Protein AF-A0A7J3CJP8-F1 (afdb_monomer)

Nearest PDB structures (foldseek):
  2nmm-assembly4_A  TM=7.645E-01  e=5.600E-07  Homo sapiens
  2hw4-assembly1_A  TM=7.501E-01  e=1.211E-06  Homo sapiens
  2nmm-assembly4_C  TM=7.008E-01  e=1.669E-06  Homo sapiens
  2nmm-assembly4_B  TM=6.894E-01  e=1.898E-06  Homo sapiens

Mean predicted aligned error: 13.45 Å

pLDDT: mean 70.59, std 19.42, range [27.41, 96.0]

Radius of gyration: 18.75 Å; Cα contacts (8 Å, |Δi|>4): 310; chains: 1; bounding box: 49×42×51 Å

Secondary structure (DSSP, 8-state):
-PPPPPHHHHHHHTT-S----SS--PPPHHHHHHHHHHTT---TT--HHHHHHHHHHHHHHHH--EEEEEEE----SEEEEEEEEEEETTEEEEEEEEES-SSHHHHHGGGGGSSSEEEEEEEEEEEEETTTTEEEEE--BTTTBPPPHHHHGGGHHHHHHHHT-SEEEEPPTT--

Solvent-accessible surface area (backbone atoms only — not comparable to full-atom values): 10193 Å² total; per-residue (Å²): 129,87,77,77,80,57,69,67,58,52,57,59,61,71,67,50,66,73,76,87,53,99,66,80,85,75,71,58,71,69,59,47,54,53,51,26,56,74,73,69,54,85,63,82,95,56,53,74,69,58,47,49,50,53,44,53,51,49,49,32,70,76,66,37,45,75,45,68,44,79,47,74,72,59,87,61,52,57,23,36,30,39,34,33,43,30,38,44,90,73,31,38,40,35,36,42,34,32,25,73,57,96,50,71,67,67,68,48,58,78,58,72,76,54,86,55,57,70,44,74,56,9,16,26,35,40,40,50,40,77,91,74,32,28,34,40,34,32,27,50,24,94,90,52,38,53,43,54,65,82,75,47,57,67,45,44,67,58,46,22,65,76,69,74,24,85,38,70,48,78,52,63,51,72,50,127

Sequence (176 aa):
MPKKEPKIYQETMEKGPIKVTEEKVILPQEQQKELARYFGLKIEGLSQEKIQEKIDEEIAKEFGLRTFAVVNLGKENKQKFILVKNQIEKNEVWYLLTGPVEYHKELAEPFQKLEGKKEIRGGGIIKIDKEKNEATIYGTSYAFGDYSKEEIEPFKEALKANLEVEKVKIEPPGSY

Foldseek 3Di:
DPDPDDVVVVVVVVVAAPDPDVDDDQDDPVVLVVLCVVLVHDCPPHDSVVSSVVSVVSCCVVPADEHEEEAEPDQDQKKKWWWKWFDDPSHIYIYIYIYDDPAHVVSCVVVVPDDGDMDTQWIFMWGHDVVQLEIETEETHPVRGFHDPVRCVSCFVVCCVVNVGPYYHYDGYPDD

Structure (mmCIF, N/CA/C/O backbone):
data_AF-A0A7J3CJP8-F1
#
_entry.id   AF-A0A7J3CJP8-F1
#
loop_
_atom_site.group_PDB
_atom_site.id
_atom_site.type_symbol
_atom_site.label_atom_id
_atom_site.label_alt_id
_atom_site.label_comp_id
_atom_site.label_asym_id
_atom_site.label_entity_id
_atom_site.label_seq_id
_atom_site.pdbx_PDB_ins_code
_atom_site.Cartn_x
_atom_site.Cartn_y
_atom_site.Cartn_z
_atom_site.occupancy
_atom_site.B_iso_or_equiv
_atom_site.auth_seq_id
_atom_site.auth_comp_id
_atom_site.auth_asym_id
_atom_site.auth_atom_id
_atom_site.pdbx_PDB_model_num
ATOM 1 N N . MET A 1 1 ? -31.745 12.018 8.306 1.00 32.16 1 MET A N 1
ATOM 2 C CA . MET A 1 1 ? -31.112 13.004 7.401 1.00 32.16 1 MET A CA 1
ATOM 3 C C . MET A 1 1 ? -29.630 12.677 7.351 1.00 32.16 1 MET A C 1
ATOM 5 O O . MET A 1 1 ? -29.066 12.555 8.433 1.00 32.16 1 MET A O 1
ATOM 9 N N . PRO A 1 2 ? -29.007 12.475 6.178 1.00 36.66 2 PRO A N 1
ATOM 10 C CA . PRO A 1 2 ? -27.560 12.299 6.124 1.00 36.66 2 PRO A CA 1
ATOM 11 C C . PRO A 1 2 ? -26.912 13.599 6.617 1.00 36.66 2 PRO A C 1
ATOM 13 O O . PRO A 1 2 ? -27.176 14.673 6.072 1.00 36.66 2 PRO A O 1
ATOM 16 N N . LYS A 1 3 ? -26.144 13.523 7.710 1.00 39.97 3 LYS A N 1
ATOM 17 C CA . LYS A 1 3 ? -25.341 14.654 8.183 1.00 39.97 3 LYS A CA 1
ATOM 18 C C . LYS A 1 3 ? -24.330 14.960 7.077 1.00 39.97 3 LYS A C 1
ATOM 20 O O . LYS A 1 3 ? -23.564 14.078 6.709 1.00 39.97 3 LYS A O 1
ATOM 25 N N . LYS A 1 4 ? -24.351 16.177 6.523 1.00 42.56 4 LYS A N 1
ATOM 26 C CA . LYS A 1 4 ? -23.321 16.612 5.569 1.00 42.56 4 LYS A CA 1
ATOM 27 C C . LYS A 1 4 ? -21.948 16.483 6.233 1.00 42.56 4 LYS A C 1
ATOM 29 O O . LYS A 1 4 ? -21.794 16.888 7.385 1.00 42.56 4 LYS A O 1
ATOM 34 N N . GLU A 1 5 ? -20.994 15.908 5.512 1.00 45.47 5 GLU A N 1
ATOM 35 C CA . GLU A 1 5 ? -19.602 15.797 5.946 1.00 45.47 5 GLU A CA 1
ATOM 36 C C . GLU A 1 5 ? -19.022 17.203 6.197 1.00 45.47 5 GLU A C 1
ATOM 38 O O . GLU A 1 5 ? -19.263 18.115 5.395 1.00 45.47 5 GLU A O 1
ATOM 43 N N . PRO A 1 6 ? -18.291 17.425 7.303 1.00 41.22 6 PRO A N 1
ATOM 44 C CA . PRO A 1 6 ? -17.639 18.704 7.548 1.00 41.22 6 PRO A CA 1
ATOM 45 C C . PRO A 1 6 ? -16.535 18.948 6.509 1.00 41.22 6 PRO A C 1
ATOM 47 O O . PRO A 1 6 ? -15.774 18.043 6.185 1.00 41.22 6 PRO A O 1
ATOM 50 N N . LYS A 1 7 ? -16.390 20.184 6.014 1.00 40.97 7 LYS A N 1
ATOM 51 C CA . LYS A 1 7 ? -15.362 20.552 5.013 1.00 40.97 7 LYS A CA 1
ATOM 52 C C . LYS A 1 7 ? -13.936 20.156 5.420 1.00 40.97 7 LYS A C 1
ATOM 54 O O . LYS A 1 7 ? -13.154 19.747 4.575 1.00 40.97 7 LYS A O 1
ATOM 59 N N . ILE A 1 8 ? -13.628 20.212 6.716 1.00 41.59 8 ILE A N 1
ATOM 60 C CA . ILE A 1 8 ? -12.330 19.805 7.276 1.00 41.59 8 ILE A CA 1
ATOM 61 C C . ILE A 1 8 ? -12.056 18.313 7.019 1.00 41.59 8 ILE A C 1
ATOM 63 O O . ILE A 1 8 ? -10.921 17.935 6.749 1.00 41.59 8 ILE A O 1
ATOM 67 N N . TYR A 1 9 ? -13.088 17.462 7.032 1.00 46.88 9 TYR A N 1
ATOM 68 C CA . TYR A 1 9 ? -12.967 16.038 6.702 1.00 46.88 9 TYR A CA 1
ATOM 69 C C . TYR A 1 9 ? -12.599 15.833 5.227 1.00 46.88 9 TYR A C 1
ATOM 71 O O . TYR A 1 9 ? -11.681 15.071 4.926 1.00 46.88 9 TYR A O 1
ATOM 79 N N . GLN A 1 10 ? -13.237 16.582 4.321 1.00 42.38 10 GLN A N 1
ATOM 80 C CA . GLN A 1 10 ? -12.903 16.561 2.893 1.00 42.38 10 GLN A CA 1
ATOM 81 C C . GLN A 1 10 ? -11.462 17.025 2.658 1.00 42.38 10 GLN A C 1
ATOM 83 O O . GLN A 1 10 ? -10.710 16.327 1.993 1.00 42.38 10 GLN A O 1
ATOM 88 N N . GLU A 1 11 ? -11.020 18.105 3.309 1.00 39.94 11 GLU A N 1
ATOM 89 C CA . GLU A 1 11 ? -9.640 18.602 3.198 1.00 39.94 11 GLU A CA 1
ATOM 90 C C . GLU A 1 11 ? -8.583 17.650 3.790 1.00 39.94 11 GLU A C 1
ATOM 92 O O . GLU A 1 11 ? -7.428 17.669 3.360 1.00 39.94 11 GLU A O 1
ATOM 97 N N . THR A 1 12 ? -8.944 16.820 4.775 1.00 42.25 12 THR A N 1
ATOM 98 C CA . THR A 1 12 ? -8.025 15.846 5.397 1.00 42.25 12 THR A CA 1
ATOM 99 C C . THR A 1 12 ? -7.902 14.576 4.547 1.00 42.25 12 THR A C 1
ATOM 101 O O . THR A 1 12 ? -6.818 14.008 4.450 1.00 42.25 12 THR A O 1
ATOM 104 N N . MET A 1 13 ? -8.985 14.175 3.874 1.00 40.94 13 MET A N 1
ATOM 105 C CA . MET A 1 13 ? -9.018 13.046 2.936 1.00 40.94 13 MET A CA 1
ATOM 106 C C . MET A 1 13 ? -8.466 13.411 1.542 1.00 40.94 13 MET A C 1
ATOM 108 O O . MET A 1 13 ? -7.829 12.581 0.896 1.00 40.94 13 MET A O 1
ATOM 112 N N . GLU A 1 14 ? -8.658 14.653 1.077 1.00 36.84 14 GLU A N 1
ATOM 113 C CA . GLU A 1 14 ? -8.136 15.164 -0.206 1.00 36.84 14 GLU A CA 1
ATOM 114 C C . GLU A 1 14 ? -6.614 15.383 -0.199 1.00 36.84 14 GLU A C 1
ATOM 116 O O . GLU A 1 14 ? -5.996 15.442 -1.261 1.00 36.84 14 GLU A O 1
ATOM 121 N N . LYS A 1 15 ? -5.976 15.451 0.977 1.00 37.62 15 LYS A N 1
ATOM 122 C CA . LYS A 1 15 ? -4.516 15.614 1.112 1.00 37.62 15 LYS A CA 1
ATOM 123 C C . LYS A 1 15 ? -3.697 14.335 0.874 1.00 37.62 15 LYS A C 1
ATOM 125 O O . LYS A 1 15 ? -2.484 14.348 1.080 1.00 37.62 15 LYS A O 1
ATOM 130 N N . GLY A 1 16 ? -4.312 13.274 0.349 1.00 32.38 16 GLY A N 1
ATOM 131 C CA . GLY A 1 16 ? -3.612 12.048 -0.043 1.00 32.38 16 GLY A CA 1
ATOM 132 C C . GLY A 1 16 ? -3.214 11.169 1.151 1.00 32.38 16 GLY A C 1
ATOM 133 O O . GLY A 1 16 ? -3.537 11.504 2.291 1.00 32.38 16 GLY A O 1
ATOM 134 N N . PRO A 1 17 ? -2.564 10.009 0.910 1.00 33.56 17 PRO A N 1
ATOM 135 C CA . PRO A 1 17 ? -2.241 9.045 1.958 1.00 33.56 17 PRO A CA 1
ATOM 136 C C . PRO A 1 17 ? -1.498 9.750 3.088 1.00 33.56 17 PRO A C 1
ATOM 138 O O . PRO A 1 17 ? -0.505 10.436 2.841 1.00 33.56 17 PRO A O 1
ATOM 141 N N . ILE A 1 18 ? -1.991 9.576 4.317 1.00 35.31 18 ILE A N 1
ATOM 142 C CA . ILE A 1 18 ? -1.328 10.051 5.529 1.00 35.31 18 ILE A CA 1
ATOM 143 C C . ILE A 1 18 ? 0.125 9.586 5.443 1.00 35.31 18 ILE A C 1
ATOM 145 O O . ILE A 1 18 ? 0.418 8.391 5.523 1.00 35.31 18 ILE A O 1
ATOM 149 N N . LYS A 1 19 ? 1.044 10.534 5.235 1.00 29.50 19 LYS A N 1
ATOM 150 C CA . LYS A 1 19 ? 2.461 10.299 5.482 1.00 29.50 19 LYS A CA 1
ATOM 151 C C . LYS A 1 19 ? 2.533 9.900 6.949 1.00 29.50 19 LYS A C 1
ATOM 153 O O . LYS A 1 19 ? 2.233 10.717 7.815 1.00 29.50 19 LYS A O 1
ATOM 158 N N . VAL A 1 20 ? 2.905 8.654 7.229 1.00 27.41 20 VAL A N 1
ATOM 159 C CA . VAL A 1 20 ? 3.355 8.275 8.568 1.00 27.41 20 VAL A CA 1
ATOM 160 C C . VAL A 1 20 ? 4.703 8.967 8.765 1.00 27.41 20 VAL A C 1
ATOM 162 O O . VAL A 1 20 ? 5.760 8.401 8.510 1.00 27.41 20 VAL A O 1
ATOM 165 N N . THR A 1 21 ? 4.665 10.251 9.103 1.00 28.97 21 THR A N 1
ATOM 166 C CA . THR A 1 21 ? 5.735 10.898 9.851 1.00 28.97 21 THR A CA 1
ATOM 167 C C . THR A 1 21 ? 5.519 10.531 11.312 1.00 28.97 21 THR A C 1
ATOM 169 O O . THR A 1 21 ? 4.378 10.456 11.759 1.00 28.97 21 THR A O 1
ATOM 172 N N . GLU A 1 22 ? 6.590 10.312 12.070 1.00 29.39 22 GLU A N 1
ATOM 173 C CA . GLU A 1 22 ? 6.521 10.057 13.521 1.00 29.39 22 GLU A CA 1
ATOM 174 C C . GLU A 1 22 ? 5.821 11.190 14.311 1.00 29.39 22 GLU A C 1
ATOM 176 O O . GLU A 1 22 ? 5.534 11.041 15.496 1.00 29.39 22 GLU A O 1
ATOM 181 N N . GLU A 1 23 ? 5.487 12.309 13.663 1.00 32.53 23 GLU A N 1
ATOM 182 C CA . GLU A 1 23 ? 4.712 13.404 14.236 1.00 32.53 23 GLU A CA 1
ATOM 183 C C . GLU A 1 23 ? 3.202 13.210 14.029 1.00 32.53 23 GLU A C 1
ATOM 185 O O . GLU A 1 23 ? 2.663 13.357 12.928 1.00 32.53 23 GLU A O 1
ATOM 190 N N . LYS A 1 24 ? 2.501 12.923 15.131 1.00 42.44 24 LYS A N 1
ATOM 191 C CA . LYS A 1 24 ? 1.038 12.999 15.239 1.00 42.44 24 LYS A CA 1
ATOM 192 C C . LYS A 1 24 ? 0.584 14.413 14.851 1.00 42.44 24 LYS A C 1
ATOM 194 O O . LYS A 1 24 ? 0.858 15.368 15.573 1.00 42.44 24 LYS A O 1
ATOM 199 N N . VAL A 1 25 ? -0.128 14.559 13.732 1.00 44.41 25 VAL A N 1
ATOM 200 C CA . VAL A 1 25 ? -0.702 15.851 13.319 1.00 44.41 25 VAL A CA 1
ATOM 201 C C . VAL A 1 25 ? -1.876 16.187 14.242 1.00 44.41 25 VAL A C 1
ATOM 203 O O . VAL A 1 25 ? -2.968 15.642 14.108 1.00 44.41 25 VAL A O 1
ATOM 206 N N . ILE A 1 26 ? -1.646 17.074 15.209 1.00 51.69 26 ILE A N 1
ATOM 207 C CA . ILE A 1 26 ? -2.686 17.575 16.113 1.00 51.69 26 ILE A CA 1
ATOM 208 C C . ILE A 1 26 ? -3.423 18.715 15.405 1.00 51.69 26 ILE A C 1
ATOM 210 O O . ILE A 1 26 ? -2.820 19.741 15.085 1.00 51.69 26 ILE A O 1
ATOM 214 N N . LEU A 1 27 ? -4.729 18.556 15.169 1.00 52.94 27 LEU A N 1
ATOM 215 C CA . LEU A 1 27 ? -5.529 19.614 14.555 1.00 52.94 27 LEU A CA 1
ATOM 216 C C . LEU A 1 27 ? -5.579 20.860 15.464 1.00 52.94 27 LEU A C 1
ATOM 218 O O . LEU A 1 27 ? -5.594 20.744 16.697 1.00 52.94 27 LEU A O 1
ATOM 222 N N . PRO A 1 28 ? -5.658 22.071 14.885 1.00 62.25 28 PRO A N 1
ATOM 223 C CA . PRO A 1 28 ? -5.937 23.285 15.640 1.00 62.25 28 PRO A CA 1
ATOM 224 C C . PRO A 1 28 ? -7.196 23.144 16.506 1.00 62.25 28 PRO A C 1
ATOM 226 O O . PRO A 1 28 ? -8.190 22.539 16.101 1.00 62.25 28 PRO A O 1
ATOM 229 N N . GLN A 1 29 ? -7.180 23.755 17.690 1.00 62.28 29 GLN A N 1
ATOM 230 C CA . GLN A 1 29 ? -8.213 23.580 18.717 1.00 62.28 29 GLN A CA 1
ATOM 231 C C . GLN A 1 29 ? -9.640 23.913 18.233 1.00 62.28 29 GLN A C 1
ATOM 233 O O . GLN A 1 29 ? -10.604 23.281 18.660 1.00 62.28 29 GLN A O 1
ATOM 238 N N . GLU A 1 30 ? -9.791 24.874 17.320 1.00 63.66 30 GLU A N 1
ATOM 239 C CA . GLU A 1 30 ? -11.090 25.232 16.733 1.00 63.66 30 GLU A CA 1
ATOM 240 C C . GLU A 1 30 ? -11.647 24.127 15.818 1.00 63.66 30 GLU A C 1
ATOM 242 O O . GLU A 1 30 ? -12.836 23.817 15.883 1.00 63.66 30 GLU A O 1
ATOM 247 N N . GLN A 1 31 ? -10.783 23.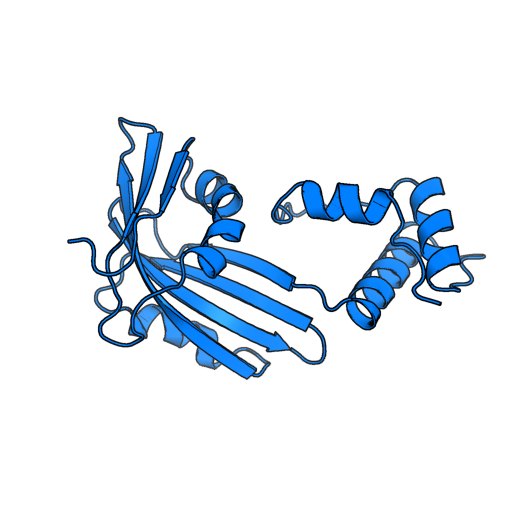447 15.057 1.00 54.62 31 GLN A N 1
ATOM 248 C CA . GLN A 1 31 ? -11.169 22.305 14.219 1.00 54.62 31 GLN A CA 1
ATOM 249 C C . GLN A 1 31 ? -11.525 21.084 15.077 1.00 54.62 31 GLN A C 1
ATOM 251 O O . GLN A 1 31 ? -12.492 20.376 14.799 1.00 54.62 31 GLN A O 1
ATOM 256 N N . GLN A 1 32 ? -10.798 20.880 16.180 1.00 55.50 32 GLN A N 1
ATOM 257 C CA . GLN A 1 32 ? -11.126 19.839 17.152 1.00 55.50 32 GLN A CA 1
ATOM 258 C C . GLN A 1 32 ? -12.490 20.070 17.812 1.00 55.50 32 GLN A C 1
ATOM 260 O O . GLN A 1 32 ? -13.270 19.134 17.961 1.00 55.50 32 GLN A O 1
ATOM 265 N N . LYS A 1 33 ? -12.822 21.315 18.179 1.00 63.41 33 LYS A N 1
ATOM 266 C CA . LYS A 1 33 ? -14.140 21.659 18.742 1.00 63.41 33 LYS A CA 1
ATOM 267 C C . 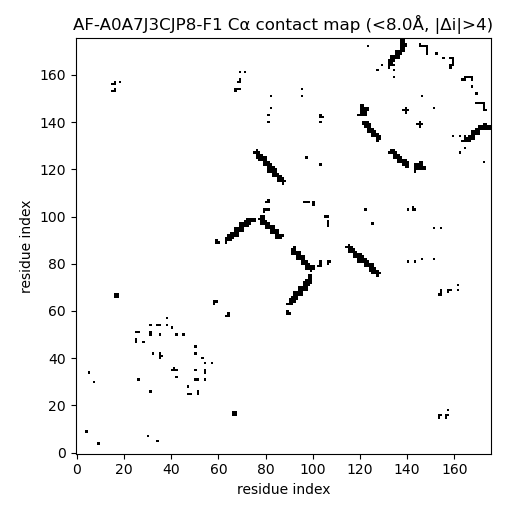LYS A 1 33 ? -15.275 21.407 17.750 1.00 63.41 33 LYS A C 1
ATOM 269 O O . LYS A 1 33 ? -16.347 20.959 18.157 1.00 63.41 33 LYS A O 1
ATOM 274 N N . GLU A 1 34 ? -15.059 21.696 16.471 1.00 59.03 34 GLU A N 1
ATOM 275 C CA . GLU A 1 34 ? -16.047 21.460 15.416 1.00 59.03 34 GLU A CA 1
ATOM 276 C C . GLU A 1 34 ? -16.313 19.960 15.216 1.00 59.03 34 GLU A C 1
ATOM 278 O O . GLU A 1 34 ? -17.468 19.528 15.253 1.00 59.03 34 GLU A O 1
ATOM 283 N N . LEU A 1 35 ? -15.253 19.151 15.117 1.00 49.38 35 LEU A N 1
ATOM 284 C CA . LEU A 1 35 ? -15.357 17.694 14.999 1.00 49.38 35 LEU A CA 1
ATOM 285 C C . LEU A 1 35 ? -15.931 17.051 16.270 1.00 49.38 35 LEU A C 1
ATOM 287 O O . LEU A 1 35 ? -16.808 16.195 16.190 1.00 49.38 35 LEU A O 1
ATOM 291 N N . ALA A 1 36 ? -15.533 17.515 17.455 1.00 54.72 36 ALA A N 1
ATOM 292 C CA . ALA A 1 36 ? -16.104 17.049 18.713 1.00 54.72 36 ALA A CA 1
ATOM 293 C C . ALA A 1 36 ? -17.620 17.291 18.782 1.00 54.72 36 ALA A C 1
ATOM 295 O O . ALA A 1 36 ? -18.370 16.399 19.171 1.00 54.72 36 ALA A O 1
ATOM 296 N N . ARG A 1 37 ? -18.100 18.462 18.339 1.00 60.19 37 ARG A N 1
ATOM 297 C CA . ARG A 1 37 ? -19.544 18.742 18.242 1.00 60.19 37 ARG A CA 1
ATOM 298 C C . ARG A 1 37 ? -20.240 17.841 17.225 1.00 60.19 37 ARG A C 1
ATOM 300 O O . ARG A 1 37 ? -21.352 17.391 17.492 1.00 60.19 37 ARG A O 1
ATOM 307 N N . TYR A 1 38 ? -19.598 17.562 16.092 1.00 52.50 38 TYR A N 1
ATOM 308 C CA . TYR A 1 38 ? -20.132 16.673 15.058 1.00 52.50 38 TYR A CA 1
ATOM 309 C C . TYR A 1 38 ? -20.397 15.251 15.590 1.00 52.50 38 TYR A C 1
ATOM 311 O O . TYR A 1 38 ? -21.485 14.700 15.363 1.00 52.50 38 TYR A O 1
ATOM 319 N N . PHE A 1 39 ? -19.445 14.715 16.362 1.00 50.06 39 PHE A N 1
ATOM 320 C CA . PHE A 1 39 ? -19.520 13.403 17.019 1.00 50.06 39 PHE A CA 1
ATOM 321 C C . PHE A 1 39 ? -20.253 13.413 18.373 1.00 50.06 39 PHE A C 1
ATOM 323 O O . PHE A 1 39 ? -20.410 12.370 18.998 1.00 50.06 39 PHE A O 1
ATOM 330 N N . GLY A 1 40 ? -20.736 14.568 18.847 1.00 54.25 40 GLY A N 1
ATOM 331 C CA . GLY A 1 40 ? -21.435 14.676 20.136 1.00 54.25 40 GLY A CA 1
ATOM 332 C C . GLY A 1 40 ? -20.535 14.492 21.368 1.00 54.25 40 GLY A C 1
ATOM 333 O O . GLY A 1 40 ? -21.028 14.174 22.451 1.00 54.25 40 GLY A O 1
ATOM 334 N N . LEU A 1 41 ? -19.226 14.699 21.222 1.00 59.91 41 LEU A N 1
ATOM 335 C CA . LEU A 1 41 ? -18.232 14.573 22.283 1.00 59.91 41 LEU A CA 1
ATOM 336 C C . LEU A 1 41 ? -18.254 15.792 23.219 1.00 59.91 41 LEU A C 1
ATOM 338 O O . LEU A 1 41 ? -18.214 16.944 22.781 1.00 59.91 41 LEU A O 1
ATOM 342 N N . LYS A 1 42 ? -18.251 15.542 24.534 1.00 63.94 42 LYS A N 1
ATOM 343 C CA . LYS A 1 42 ? -18.010 16.570 25.559 1.00 63.94 42 LYS A CA 1
ATOM 344 C C . LYS A 1 42 ? -16.515 16.618 25.874 1.00 63.94 42 LYS A C 1
ATOM 346 O O . LYS A 1 42 ? -15.967 15.656 26.398 1.00 63.94 42 LYS A O 1
ATOM 351 N N . ILE A 1 43 ? -15.874 17.734 25.539 1.00 54.09 43 ILE A N 1
ATOM 352 C CA . ILE A 1 43 ? -14.407 17.909 25.567 1.00 54.09 43 ILE A CA 1
ATOM 353 C C . ILE A 1 43 ? -13.899 18.759 26.744 1.00 54.09 43 ILE 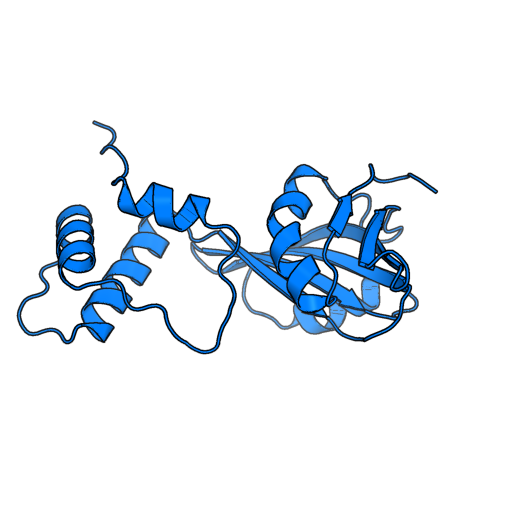A C 1
ATOM 355 O O . ILE A 1 43 ? -12.730 19.134 26.785 1.00 54.09 43 ILE A O 1
ATOM 359 N N . GLU A 1 44 ? -14.770 19.092 27.697 1.00 66.94 44 GLU A N 1
ATOM 360 C CA . GLU A 1 44 ? -14.417 19.915 28.858 1.00 66.94 44 GLU A CA 1
ATOM 361 C C . GLU A 1 44 ? -13.392 19.204 29.757 1.00 66.94 44 GLU A C 1
ATOM 363 O O . GLU A 1 44 ? -13.566 18.043 30.124 1.00 66.94 44 GLU A O 1
ATOM 368 N N . GLY A 1 45 ? -12.311 19.907 30.109 1.00 58.09 45 GLY A N 1
ATOM 369 C CA . GLY A 1 45 ? -11.261 19.395 30.998 1.00 58.09 45 GLY A CA 1
ATOM 370 C C . GLY A 1 45 ? -10.278 18.398 30.366 1.00 58.09 45 GLY A C 1
ATOM 371 O O . GLY A 1 45 ? -9.439 17.855 31.081 1.00 58.09 45 GLY A O 1
ATOM 372 N N . LEU A 1 46 ? -10.347 18.153 29.052 1.00 61.66 46 LEU A N 1
ATOM 373 C CA . LEU A 1 46 ? -9.409 17.278 28.340 1.00 61.66 46 LEU A CA 1
ATOM 374 C C . LEU A 1 46 ? -8.250 18.071 27.716 1.00 61.66 46 LEU A C 1
ATOM 376 O O . LEU A 1 46 ? -8.433 19.189 27.234 1.00 61.66 46 LEU A O 1
ATOM 380 N N . SER A 1 47 ? -7.051 17.477 27.697 1.00 69.44 47 SER A N 1
ATOM 381 C CA . SER A 1 47 ? -5.914 18.021 26.946 1.00 69.44 47 SER A CA 1
ATOM 382 C C . SER A 1 47 ? -6.161 17.914 25.438 1.00 69.44 47 SER A C 1
ATOM 384 O O . SER A 1 47 ? -6.876 17.024 24.976 1.00 69.44 47 SER A O 1
ATOM 386 N N . GLN A 1 48 ? -5.540 18.797 24.655 1.00 59.47 48 GLN A N 1
ATOM 387 C CA . GLN A 1 48 ? -5.705 18.848 23.197 1.00 59.47 48 GLN A CA 1
ATOM 388 C C . GLN A 1 48 ? -5.371 17.509 22.509 1.00 59.47 48 GLN A C 1
ATOM 390 O O . GLN A 1 48 ? -6.051 17.091 21.576 1.00 59.47 48 GLN A O 1
ATOM 395 N N . GLU A 1 49 ? -4.369 16.790 23.012 1.00 60.09 49 GLU A N 1
ATOM 396 C CA . GLU A 1 49 ? -3.977 15.460 22.528 1.00 60.09 49 GLU A CA 1
ATOM 397 C C . GLU A 1 49 ? -5.057 14.399 22.765 1.00 60.09 49 GLU A C 1
ATOM 399 O O . GLU A 1 49 ? -5.274 13.535 21.914 1.00 60.09 49 GLU A O 1
ATOM 404 N N . LYS A 1 50 ? -5.742 14.485 23.911 1.00 61.91 50 LYS A N 1
ATOM 405 C CA . LYS A 1 50 ? -6.796 13.554 24.325 1.00 61.91 50 LYS A CA 1
ATOM 406 C C . LYS A 1 50 ? -8.124 13.856 23.636 1.00 61.91 50 LYS A C 1
ATOM 408 O O . LYS A 1 50 ? -8.907 12.950 23.370 1.00 61.91 50 LYS A O 1
ATOM 413 N N . ILE A 1 51 ? -8.359 15.126 23.305 1.00 62.66 51 ILE A N 1
ATOM 414 C CA . ILE A 1 51 ? -9.458 15.551 22.433 1.00 62.66 51 ILE A CA 1
ATOM 415 C C . ILE A 1 51 ? -9.239 15.003 21.019 1.00 62.66 51 ILE A C 1
ATOM 417 O O . ILE A 1 51 ? -10.159 14.409 20.462 1.00 62.66 51 ILE A O 1
ATOM 421 N N . GLN A 1 52 ? -8.025 15.139 20.470 1.00 63.06 52 GLN A N 1
ATOM 422 C CA . GLN A 1 52 ? -7.676 14.585 19.158 1.00 63.06 52 GLN A CA 1
ATOM 423 C C . GLN A 1 52 ? -7.861 13.065 19.122 1.00 63.06 52 GLN A C 1
ATOM 425 O O . GLN A 1 52 ? -8.526 12.565 18.231 1.00 63.06 52 GLN A O 1
ATOM 430 N N . GLU A 1 53 ? -7.362 12.342 20.126 1.00 63.91 53 GLU A N 1
ATOM 431 C CA . GLU A 1 53 ? -7.514 10.884 20.217 1.00 63.91 53 GLU A CA 1
ATOM 432 C C . GLU A 1 53 ? -8.988 10.449 20.223 1.00 63.91 53 GLU A C 1
ATOM 434 O O . GLU A 1 53 ? -9.365 9.525 19.510 1.00 63.91 53 GLU A O 1
ATOM 439 N N . LYS A 1 54 ? -9.853 11.153 20.964 1.00 59.41 54 LYS A N 1
ATOM 440 C CA . LYS A 1 54 ? -11.297 10.868 20.980 1.00 59.41 54 LYS A CA 1
ATOM 441 C C . LYS A 1 54 ? -11.973 11.162 19.644 1.00 59.41 54 LYS A C 1
ATOM 443 O O . LYS A 1 54 ? -12.886 10.441 19.260 1.00 59.41 54 LYS A O 1
ATOM 448 N N . ILE A 1 55 ? -11.535 12.204 18.945 1.00 61.31 55 ILE A N 1
ATOM 449 C CA . ILE A 1 55 ? -12.014 12.522 17.598 1.00 61.31 55 ILE A CA 1
ATOM 450 C C . ILE A 1 55 ? -11.556 11.445 16.612 1.00 61.31 55 ILE A C 1
ATOM 452 O O . ILE A 1 55 ? -12.380 10.950 15.854 1.00 61.31 55 ILE A O 1
ATOM 456 N N . ASP A 1 56 ? -10.290 11.033 16.665 1.00 60.59 56 ASP A N 1
ATOM 457 C CA . ASP A 1 56 ? -9.731 9.980 15.814 1.00 60.59 56 ASP A CA 1
ATOM 458 C C . ASP A 1 56 ? -10.453 8.639 16.047 1.00 60.59 56 ASP A C 1
ATOM 460 O O . ASP A 1 56 ? -10.802 7.951 15.089 1.00 60.59 56 ASP A O 1
ATOM 464 N N . GLU A 1 57 ? -10.755 8.296 17.307 1.00 59.47 57 GLU A N 1
ATOM 465 C CA . GLU A 1 57 ? -11.560 7.123 17.675 1.00 59.47 57 GLU A CA 1
ATOM 466 C C . GLU A 1 57 ? -12.975 7.170 17.076 1.00 59.47 57 GLU A C 1
ATOM 468 O O . GLU A 1 57 ? -13.452 6.165 16.551 1.00 59.47 57 GLU A O 1
ATOM 473 N N . GLU A 1 58 ? -13.678 8.303 17.171 1.00 58.88 58 GLU A N 1
ATOM 474 C CA . GLU A 1 58 ? -15.039 8.428 16.633 1.00 58.88 58 GLU A CA 1
ATOM 475 C C . GLU A 1 58 ? -15.050 8.491 15.101 1.00 58.88 58 GLU A C 1
ATOM 477 O O . GLU A 1 58 ? -15.913 7.878 14.475 1.00 58.88 58 GLU A O 1
ATOM 482 N N . ILE A 1 59 ? -14.046 9.121 14.479 1.00 55.59 59 ILE A N 1
ATOM 483 C CA . ILE A 1 59 ? -13.835 9.060 13.026 1.00 55.59 59 ILE A CA 1
ATOM 484 C C . ILE A 1 59 ? -13.630 7.603 12.592 1.00 55.59 59 ILE A C 1
ATOM 486 O O . ILE A 1 59 ? -14.266 7.149 11.641 1.00 55.59 59 ILE A O 1
ATOM 490 N N . ALA A 1 60 ? -12.793 6.849 13.310 1.00 52.44 60 ALA A N 1
ATOM 491 C CA . ALA A 1 60 ? -12.554 5.437 13.033 1.00 52.44 60 ALA A CA 1
ATOM 492 C C . ALA A 1 60 ? -13.820 4.580 13.190 1.00 52.44 60 ALA A C 1
ATOM 494 O O . ALA A 1 60 ? -14.066 3.694 12.372 1.00 52.44 60 ALA A O 1
ATOM 495 N N . LYS A 1 61 ? -14.648 4.856 14.208 1.00 52.31 61 LYS A N 1
ATOM 496 C CA . LYS A 1 61 ? -15.895 4.121 14.479 1.00 52.31 61 LYS A CA 1
ATOM 497 C C . LYS A 1 61 ? -17.013 4.417 13.484 1.00 52.31 61 LYS A C 1
ATOM 499 O O . LYS A 1 61 ? -17.725 3.481 13.120 1.00 52.31 61 LYS A O 1
ATOM 504 N N . GLU A 1 62 ? -17.200 5.684 13.119 1.00 46.59 62 GLU A N 1
ATOM 505 C CA . GLU A 1 62 ? -18.310 6.148 12.278 1.00 46.59 62 GLU A CA 1
ATOM 506 C C . GLU A 1 62 ? -18.017 5.913 10.791 1.00 46.59 62 GLU A C 1
ATOM 508 O O . GLU A 1 62 ? -18.914 5.541 10.036 1.00 46.59 62 GLU A O 1
ATOM 513 N N . PHE A 1 63 ? -16.758 6.084 10.370 1.00 43.38 63 PHE A N 1
ATOM 514 C CA . PHE A 1 63 ? -16.403 6.120 8.949 1.00 43.38 63 PHE A CA 1
ATOM 515 C C . PHE A 1 63 ? -15.501 4.981 8.479 1.00 43.38 63 PHE A C 1
ATOM 517 O O . PHE A 1 63 ? -15.367 4.813 7.271 1.00 43.38 63 PHE A O 1
ATOM 524 N N . GLY A 1 64 ? -14.932 4.180 9.389 1.00 46.94 64 GLY A N 1
ATOM 525 C CA . GLY A 1 64 ? -13.993 3.110 9.052 1.00 46.94 64 GLY A CA 1
ATOM 526 C C . GLY A 1 64 ? -12.722 3.681 8.424 1.00 46.94 64 GLY A C 1
ATOM 527 O O . GLY A 1 64 ? -12.687 4.016 7.242 1.00 46.94 64 GLY A O 1
ATOM 528 N N . LEU A 1 65 ? -11.645 3.810 9.201 1.00 56.47 65 LEU A N 1
ATOM 529 C CA . LEU A 1 65 ? -10.391 4.306 8.633 1.00 56.47 65 LEU A CA 1
ATOM 530 C C . LEU A 1 65 ? -9.860 3.296 7.612 1.00 56.47 65 LEU A C 1
ATOM 532 O O . LEU A 1 65 ? -9.579 2.147 7.963 1.00 56.47 65 LEU A O 1
ATOM 536 N N . ARG A 1 66 ? -9.715 3.749 6.358 1.00 57.62 66 ARG A N 1
ATOM 537 C CA . ARG A 1 66 ? -8.928 3.061 5.335 1.00 57.62 66 ARG A CA 1
ATOM 538 C C . ARG A 1 66 ? -7.502 3.597 5.371 1.00 57.62 66 ARG A C 1
ATOM 540 O O . ARG A 1 66 ? -7.223 4.667 4.835 1.00 57.62 66 ARG A O 1
ATOM 547 N N . THR A 1 67 ? -6.604 2.864 6.014 1.00 63.56 67 THR A N 1
ATOM 548 C CA . THR A 1 67 ? -5.188 3.248 6.124 1.00 63.56 67 THR A CA 1
ATOM 549 C C . THR A 1 67 ? -4.385 2.568 5.024 1.00 63.56 67 THR A C 1
ATOM 551 O O . THR A 1 67 ? -4.568 1.379 4.797 1.00 63.56 67 THR A O 1
ATOM 554 N N . PHE A 1 68 ? -3.475 3.285 4.363 1.00 60.28 68 PHE A N 1
ATOM 555 C CA . PHE A 1 68 ? -2.597 2.731 3.327 1.00 60.28 68 PHE A CA 1
ATOM 556 C C . PHE A 1 68 ? -1.137 2.806 3.777 1.00 60.28 68 PHE A C 1
ATOM 558 O O . PHE A 1 68 ? -0.666 3.877 4.154 1.00 60.28 68 PHE A O 1
ATOM 565 N N . ALA A 1 69 ? -0.412 1.691 3.720 1.00 61.06 69 ALA A N 1
ATOM 566 C CA . ALA A 1 69 ? 0.989 1.616 4.126 1.00 61.06 69 ALA A CA 1
ATOM 567 C C . ALA A 1 69 ? 1.849 0.895 3.080 1.00 61.06 69 ALA A C 1
ATOM 569 O O . ALA A 1 69 ? 1.514 -0.199 2.629 1.00 61.06 69 ALA A O 1
ATOM 570 N N . VAL A 1 70 ? 2.989 1.486 2.723 1.00 64.44 70 VAL A N 1
ATOM 571 C CA . VAL A 1 70 ? 4.018 0.810 1.922 1.00 64.44 70 VAL A CA 1
ATOM 572 C C . VAL A 1 70 ? 5.035 0.204 2.876 1.00 64.44 70 VAL A C 1
ATOM 574 O O . VAL A 1 70 ? 5.600 0.914 3.704 1.00 64.44 70 VAL A O 1
ATOM 577 N N . VAL A 1 71 ? 5.285 -1.096 2.748 1.00 65.25 71 VAL A N 1
ATOM 578 C CA . VAL A 1 71 ? 6.347 -1.781 3.489 1.00 65.25 71 VAL A CA 1
ATOM 579 C C . VAL A 1 71 ? 7.384 -2.231 2.481 1.00 65.25 71 VAL A C 1
ATOM 581 O O . VAL A 1 71 ? 7.159 -3.174 1.721 1.00 65.25 71 VAL A O 1
ATOM 584 N N . ASN A 1 72 ? 8.507 -1.520 2.459 1.00 71.19 72 ASN A N 1
ATOM 585 C CA . ASN A 1 72 ? 9.611 -1.827 1.572 1.00 71.19 72 ASN A CA 1
ATOM 586 C C . ASN A 1 72 ? 10.677 -2.661 2.295 1.00 71.19 72 ASN A C 1
ATOM 588 O O . ASN A 1 72 ? 11.277 -2.214 3.269 1.00 71.19 72 ASN A O 1
ATOM 592 N N . LEU A 1 73 ? 10.914 -3.868 1.790 1.00 59.00 73 LEU A N 1
ATOM 593 C CA . LEU A 1 73 ? 11.873 -4.835 2.315 1.00 59.00 73 LEU A CA 1
ATOM 594 C C . LEU A 1 73 ? 13.238 -4.771 1.598 1.00 59.00 73 LEU A C 1
ATOM 596 O O . LEU A 1 73 ? 14.105 -5.594 1.882 1.00 59.00 73 LEU A O 1
ATOM 600 N N . GLY A 1 74 ? 13.468 -3.820 0.677 1.00 63.34 74 GLY A N 1
ATOM 601 C CA . GLY A 1 74 ? 14.784 -3.635 0.052 1.00 63.34 74 GLY A CA 1
ATOM 602 C C . GLY A 1 74 ? 14.944 -2.419 -0.875 1.00 63.34 74 GLY A C 1
ATOM 603 O O . GLY A 1 74 ? 14.043 -1.618 -1.090 1.00 63.34 74 GLY A O 1
ATOM 604 N N . LYS A 1 75 ? 16.145 -2.244 -1.440 1.00 66.88 75 LYS A N 1
ATOM 605 C CA . LYS A 1 75 ? 16.505 -1.052 -2.246 1.00 66.88 75 LYS A CA 1
ATOM 606 C C . LYS A 1 75 ? 16.825 -1.351 -3.713 1.00 66.88 75 LYS A C 1
ATOM 608 O O . LYS A 1 75 ? 17.446 -0.532 -4.388 1.00 66.88 75 LYS A O 1
ATOM 613 N N . GLU A 1 76 ? 16.434 -2.519 -4.211 1.00 79.44 76 GLU A N 1
ATOM 614 C CA . GLU A 1 76 ? 16.733 -2.901 -5.591 1.00 79.44 76 GLU A CA 1
ATOM 615 C C . GLU A 1 76 ? 15.869 -2.161 -6.611 1.00 79.44 76 GLU A C 1
ATOM 617 O O . GLU A 1 76 ? 14.725 -1.802 -6.333 1.00 79.44 76 GLU A O 1
ATOM 622 N N . ASN A 1 77 ? 16.410 -1.982 -7.820 1.00 87.38 77 ASN A N 1
ATOM 623 C CA . ASN A 1 77 ? 15.728 -1.293 -8.918 1.00 87.38 77 ASN A CA 1
ATOM 624 C C . ASN A 1 77 ? 14.565 -2.102 -9.510 1.00 87.38 77 ASN A C 1
ATOM 626 O O . ASN A 1 77 ? 13.767 -1.563 -10.271 1.00 87.38 77 ASN A O 1
ATOM 630 N N . LYS A 1 78 ? 14.462 -3.397 -9.210 1.00 91.81 78 LYS A N 1
ATOM 631 C CA . LYS A 1 78 ? 13.327 -4.229 -9.605 1.00 91.81 78 LYS A CA 1
ATOM 632 C C . LYS A 1 78 ? 12.884 -5.035 -8.397 1.00 91.81 78 LYS A C 1
ATOM 634 O O . LYS A 1 78 ? 13.671 -5.783 -7.835 1.00 91.81 78 LYS A O 1
ATOM 639 N N . GLN A 1 79 ? 11.628 -4.877 -8.010 1.00 92.44 79 GLN A N 1
ATOM 640 C CA . GLN A 1 79 ? 11.065 -5.487 -6.813 1.00 92.44 79 GLN A CA 1
ATOM 641 C C . GLN A 1 79 ? 9.742 -6.152 -7.151 1.00 92.44 79 GLN A C 1
ATOM 643 O O . GLN A 1 79 ? 9.018 -5.696 -8.036 1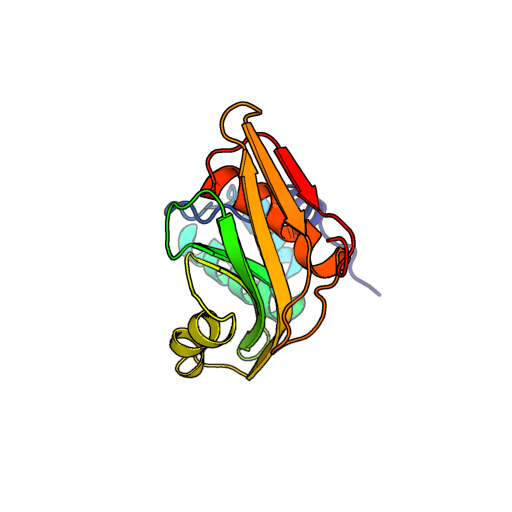.00 92.44 79 GLN A O 1
ATOM 648 N N . LYS A 1 80 ? 9.414 -7.234 -6.451 1.00 94.12 80 LYS A N 1
ATOM 649 C CA . LYS A 1 80 ? 8.061 -7.791 -6.486 1.00 94.12 80 LYS A CA 1
ATOM 650 C C . LYS A 1 80 ? 7.224 -7.082 -5.439 1.00 94.12 80 LYS A C 1
ATOM 652 O O . LYS A 1 80 ? 7.761 -6.700 -4.403 1.00 94.12 80 LYS A O 1
ATOM 657 N N . PHE A 1 81 ? 5.925 -6.957 -5.686 1.00 93.50 81 PHE A N 1
ATOM 658 C CA . PHE A 1 81 ? 4.994 -6.458 -4.683 1.00 93.50 81 PHE A CA 1
ATOM 659 C C . PHE A 1 81 ? 3.727 -7.308 -4.589 1.00 93.50 81 PHE A C 1
ATOM 661 O O . PHE A 1 81 ? 3.323 -7.933 -5.573 1.00 93.50 81 PHE A O 1
ATOM 668 N N . ILE A 1 82 ? 3.083 -7.290 -3.423 1.00 93.44 82 ILE A N 1
ATOM 669 C CA . ILE A 1 82 ? 1.718 -7.786 -3.224 1.00 93.44 82 ILE A CA 1
ATOM 670 C C . ILE A 1 82 ? 0.862 -6.731 -2.533 1.00 93.44 82 ILE A C 1
ATOM 672 O O . ILE A 1 82 ? 1.354 -5.939 -1.726 1.00 93.44 82 ILE A O 1
ATOM 676 N N . LEU A 1 83 ? -0.426 -6.743 -2.855 1.00 92.25 83 LEU A N 1
ATOM 677 C CA . LEU A 1 83 ? -1.431 -5.901 -2.231 1.00 92.25 83 LEU A CA 1
ATOM 678 C C . LEU A 1 83 ? -2.195 -6.716 -1.194 1.00 92.25 83 LEU A C 1
ATOM 680 O O . LEU A 1 83 ? -2.708 -7.792 -1.500 1.00 92.25 83 LEU A O 1
ATOM 684 N N . VAL A 1 84 ? -2.279 -6.216 0.032 1.00 85.69 84 VAL A N 1
ATOM 685 C CA . VAL A 1 84 ? -2.941 -6.912 1.136 1.00 85.69 84 VAL A CA 1
ATOM 686 C C . VAL A 1 84 ? -3.966 -5.993 1.767 1.00 85.69 84 VAL A C 1
ATOM 688 O O . VAL A 1 84 ? -3.633 -4.915 2.243 1.00 85.69 84 VAL A O 1
ATOM 691 N N . LYS A 1 85 ? -5.211 -6.448 1.817 1.00 88.38 85 LYS A N 1
ATOM 692 C CA . LYS A 1 85 ? -6.278 -5.854 2.614 1.00 88.38 85 LYS A CA 1
ATOM 693 C C . LYS A 1 85 ? -6.332 -6.575 3.959 1.00 88.38 85 LYS A C 1
ATOM 695 O O . LYS A 1 85 ? -6.408 -7.797 3.982 1.00 88.38 85 LYS A O 1
ATOM 700 N N . ASN A 1 86 ? -6.310 -5.853 5.071 1.00 80.56 86 ASN A N 1
ATOM 701 C CA . ASN A 1 86 ? -6.434 -6.402 6.418 1.00 80.56 86 ASN A CA 1
ATOM 702 C C . ASN A 1 86 ? -7.587 -5.731 7.166 1.00 80.56 86 ASN A C 1
ATOM 704 O O . ASN A 1 86 ? -7.558 -4.528 7.414 1.00 80.56 86 ASN A O 1
ATOM 708 N N . GLN A 1 87 ? -8.592 -6.514 7.543 1.00 82.00 87 GLN A N 1
ATOM 709 C CA . GLN A 1 87 ? -9.699 -6.051 8.370 1.00 82.00 87 GLN A CA 1
ATOM 710 C C . GLN A 1 87 ? -9.372 -6.295 9.846 1.00 82.00 87 GLN A C 1
ATOM 712 O O . GLN A 1 87 ? -9.325 -7.447 10.285 1.00 82.00 87 GLN A O 1
ATOM 717 N N . ILE A 1 88 ? -9.188 -5.224 10.616 1.00 71.81 88 ILE A N 1
ATOM 718 C CA . ILE A 1 88 ? -8.957 -5.271 12.064 1.00 71.81 88 ILE A CA 1
ATOM 719 C C . ILE A 1 88 ? -10.165 -4.620 12.732 1.00 71.81 88 ILE A C 1
ATOM 721 O O . ILE A 1 88 ? -10.334 -3.404 12.673 1.00 71.81 88 ILE A O 1
ATOM 725 N N . GLU A 1 89 ? -11.032 -5.435 13.332 1.00 76.94 89 GLU A N 1
ATOM 726 C CA . GLU A 1 89 ? -12.321 -4.984 13.869 1.00 76.94 89 GLU A CA 1
ATOM 727 C C . GLU A 1 89 ? -13.126 -4.180 12.821 1.00 76.94 89 GLU A C 1
ATOM 729 O O . GLU A 1 89 ? -13.500 -4.718 11.775 1.00 76.94 89 GLU A O 1
ATOM 734 N N . LYS A 1 90 ? -13.379 -2.888 13.078 1.00 64.62 90 LYS A N 1
ATOM 735 C CA . LYS A 1 90 ? -14.077 -1.962 12.172 1.00 64.62 90 LYS A CA 1
ATOM 736 C C . LYS A 1 90 ? -13.150 -1.250 11.179 1.00 64.62 90 LYS A C 1
ATOM 738 O O . LYS A 1 90 ? -13.646 -0.600 10.265 1.00 64.62 90 LYS A O 1
ATOM 743 N N . ASN A 1 91 ? -11.835 -1.378 11.338 1.00 66.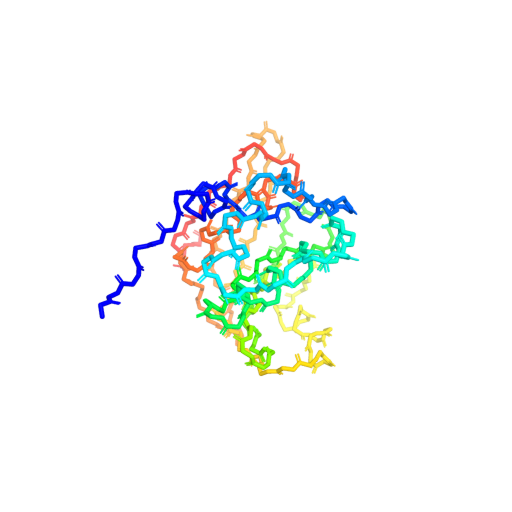25 91 ASN A N 1
ATOM 744 C CA . ASN A 1 91 ? -10.841 -0.677 10.532 1.00 66.25 91 ASN A CA 1
ATOM 745 C C . ASN A 1 91 ? -10.350 -1.532 9.366 1.00 66.25 91 ASN A C 1
ATOM 747 O O . ASN A 1 91 ? -10.215 -2.754 9.470 1.00 66.25 91 ASN A O 1
ATOM 751 N N . GLU A 1 92 ? -10.030 -0.861 8.265 1.00 74.56 92 GLU A N 1
ATOM 752 C CA . GLU A 1 92 ? -9.532 -1.484 7.049 1.00 74.56 92 GLU A CA 1
ATOM 753 C C . GLU A 1 92 ? -8.124 -0.955 6.760 1.00 74.56 92 GLU A C 1
ATOM 755 O O . GLU A 1 92 ? -7.927 0.211 6.440 1.00 74.56 92 GLU A O 1
ATOM 760 N N . VAL A 1 93 ? -7.109 -1.805 6.863 1.00 75.25 93 VAL A N 1
ATOM 761 C CA . VAL A 1 93 ? -5.725 -1.413 6.584 1.00 75.25 93 VAL A CA 1
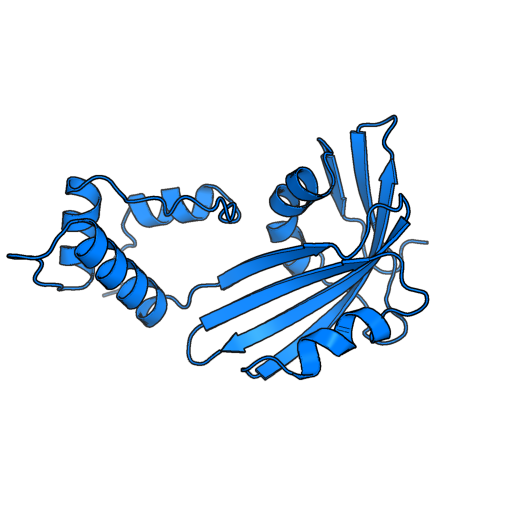ATOM 762 C C . VAL A 1 93 ? -5.251 -2.097 5.317 1.00 75.25 93 VAL A C 1
ATOM 764 O O . VAL A 1 93 ? -5.314 -3.315 5.188 1.00 75.25 93 VAL A O 1
ATOM 767 N N . TRP A 1 94 ? -4.763 -1.310 4.373 1.00 80.56 94 TRP A N 1
ATOM 768 C CA . TRP A 1 94 ? -4.191 -1.765 3.122 1.00 80.56 94 TRP A CA 1
ATOM 769 C C . TRP A 1 94 ? -2.681 -1.636 3.161 1.00 80.56 94 TRP A C 1
ATOM 771 O O . TRP A 1 94 ? -2.131 -0.583 3.482 1.00 80.56 94 TRP A O 1
ATOM 781 N N . TYR A 1 95 ? -2.012 -2.705 2.762 1.00 77.69 95 TYR A N 1
ATOM 782 C CA . TYR A 1 95 ? -0.569 -2.765 2.669 1.00 77.69 95 TYR A CA 1
ATOM 783 C C . TYR A 1 95 ? -0.152 -3.031 1.233 1.00 77.69 95 TYR A C 1
ATOM 785 O O . TYR A 1 95 ? -0.669 -3.942 0.587 1.00 77.69 95 TYR A O 1
ATOM 793 N N . LEU A 1 96 ? 0.830 -2.271 0.767 1.00 80.25 96 LEU A N 1
ATOM 794 C CA . LEU A 1 96 ? 1.602 -2.594 -0.418 1.00 80.25 96 LEU A CA 1
ATOM 795 C C . LEU A 1 96 ? 2.970 -3.068 0.058 1.00 80.25 96 LEU A C 1
ATOM 797 O O . LEU A 1 96 ? 3.801 -2.284 0.518 1.00 80.25 96 LEU A O 1
ATOM 801 N N . LEU A 1 97 ? 3.166 -4.379 0.000 1.00 82.62 97 LEU A N 1
ATOM 802 C CA . LEU A 1 97 ? 4.394 -5.027 0.442 1.00 82.62 97 LEU A CA 1
ATOM 803 C C . LEU A 1 97 ? 5.292 -5.179 -0.767 1.00 82.62 97 LEU A C 1
ATOM 805 O O . LEU A 1 97 ? 4.844 -5.741 -1.759 1.00 82.62 97 LEU A O 1
ATOM 809 N N . THR A 1 98 ? 6.526 -4.694 -0.700 1.00 83.75 98 THR A N 1
ATOM 810 C CA . THR A 1 98 ? 7.469 -4.748 -1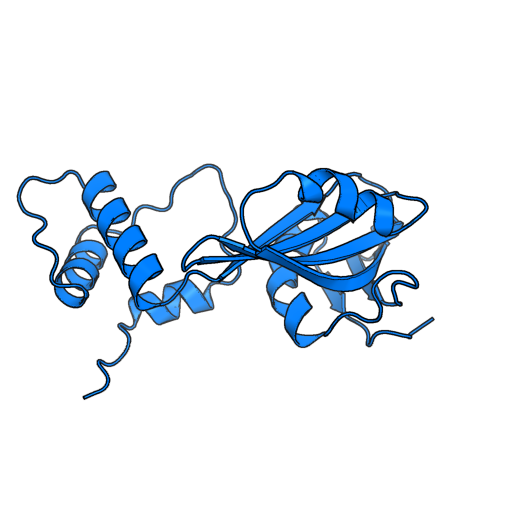.822 1.00 83.75 98 THR A CA 1
ATOM 811 C C . THR A 1 98 ? 8.855 -5.166 -1.362 1.00 83.75 98 THR A C 1
ATOM 813 O O . THR A 1 98 ? 9.266 -4.847 -0.249 1.00 83.75 98 THR A O 1
ATOM 816 N N . GLY A 1 99 ? 9.585 -5.892 -2.205 1.00 82.94 99 GLY A N 1
ATOM 817 C CA . GLY A 1 99 ? 10.962 -6.269 -1.910 1.00 82.94 99 GLY A CA 1
ATOM 818 C C . GLY A 1 99 ? 11.654 -7.083 -3.007 1.00 82.94 99 GLY A C 1
ATOM 819 O O . GLY A 1 99 ? 11.005 -7.552 -3.953 1.00 82.94 99 GLY A O 1
ATOM 820 N N . PRO A 1 100 ? 12.982 -7.264 -2.887 1.00 86.12 100 PRO A N 1
ATOM 821 C CA . PRO A 1 100 ? 13.795 -8.063 -3.800 1.00 86.12 100 PRO A CA 1
ATOM 822 C C . PRO A 1 100 ? 13.681 -9.559 -3.468 1.00 86.12 100 PRO A C 1
ATOM 824 O O . PRO A 1 100 ? 14.637 -10.193 -3.039 1.00 86.12 100 PRO A O 1
ATOM 827 N N . VAL A 1 101 ? 12.482 -10.118 -3.619 1.00 85.25 101 VAL A N 1
ATOM 828 C CA . VAL A 1 101 ? 12.216 -11.545 -3.364 1.00 85.25 101 VAL A CA 1
ATOM 829 C C . VAL A 1 101 ? 12.152 -12.343 -4.662 1.00 85.25 101 VAL A C 1
ATOM 831 O O . VAL A 1 101 ? 11.811 -11.799 -5.722 1.00 85.25 101 VAL A O 1
ATOM 834 N N . GLU A 1 102 ? 12.415 -13.648 -4.601 1.00 88.88 102 GLU A N 1
ATOM 835 C CA . GLU A 1 102 ? 12.330 -14.534 -5.767 1.00 88.88 102 GLU A CA 1
ATOM 836 C C . GLU A 1 102 ? 10.869 -14.844 -6.128 1.00 88.88 102 GLU A C 1
ATOM 838 O O . GLU A 1 102 ? 10.500 -14.809 -7.305 1.00 88.88 102 GLU A O 1
ATOM 843 N N . TYR A 1 103 ? 10.002 -14.996 -5.128 1.00 90.62 103 TYR A N 1
ATOM 844 C CA . TYR A 1 103 ? 8.587 -15.320 -5.274 1.00 90.62 103 TYR A CA 1
ATOM 845 C C . TYR A 1 103 ? 7.705 -14.370 -4.460 1.00 90.62 103 TYR A C 1
ATOM 847 O O . TYR A 1 103 ? 7.993 -14.039 -3.315 1.00 90.62 103 TYR A O 1
ATOM 855 N N . HIS A 1 104 ? 6.546 -13.982 -5.009 1.00 92.06 104 HIS A N 1
ATOM 856 C CA . HIS A 1 104 ? 5.588 -13.114 -4.303 1.00 92.06 104 HIS A CA 1
ATOM 857 C C . HIS A 1 104 ? 5.142 -13.666 -2.944 1.00 92.06 104 HIS A C 1
ATOM 859 O O . HIS A 1 104 ? 4.818 -12.885 -2.054 1.00 92.06 104 HIS A O 1
ATOM 865 N N . LYS A 1 105 ? 5.114 -14.996 -2.775 1.00 89.69 105 LYS A N 1
ATOM 866 C CA . LYS A 1 105 ? 4.690 -15.646 -1.524 1.00 89.69 105 LYS A CA 1
ATOM 867 C C . LYS A 1 105 ? 5.573 -15.278 -0.332 1.00 89.69 105 LYS A C 1
ATOM 869 O O . LYS A 1 105 ? 5.048 -15.185 0.771 1.00 89.69 105 LYS A O 1
ATOM 874 N N . GLU A 1 106 ? 6.852 -14.997 -0.563 1.00 87.06 106 GLU A N 1
ATOM 875 C CA . GLU A 1 106 ? 7.797 -14.593 0.485 1.00 87.06 106 GLU A CA 1
ATOM 876 C C . GLU A 1 106 ? 7.387 -13.263 1.138 1.00 87.06 106 GLU A C 1
ATOM 878 O O . GLU A 1 106 ? 7.563 -13.072 2.337 1.00 87.06 106 GLU A O 1
ATOM 883 N N . LEU A 1 107 ? 6.739 -12.364 0.384 1.00 81.94 107 LEU A N 1
ATOM 884 C CA . LEU A 1 107 ? 6.214 -11.102 0.925 1.00 81.94 107 LEU A CA 1
ATOM 885 C C . LEU A 1 107 ? 5.025 -11.319 1.870 1.00 81.94 107 LEU A C 1
ATOM 887 O O . LEU A 1 107 ? 4.747 -10.467 2.710 1.00 81.94 107 LEU A O 1
ATOM 891 N N . ALA A 1 108 ? 4.308 -12.438 1.736 1.00 79.94 108 ALA A N 1
ATOM 892 C CA . ALA A 1 108 ? 3.134 -12.731 2.551 1.00 79.94 108 ALA A CA 1
ATOM 893 C C . ALA A 1 108 ? 3.492 -13.357 3.909 1.00 79.94 108 ALA A C 1
ATOM 895 O O . ALA A 1 108 ? 2.699 -13.260 4.848 1.00 79.94 108 ALA A O 1
ATOM 896 N N . GLU A 1 109 ? 4.665 -13.988 4.039 1.00 74.75 109 GLU A N 1
ATOM 897 C CA . GLU A 1 109 ? 5.062 -14.723 5.250 1.00 74.75 109 GLU A CA 1
ATOM 898 C C . GLU A 1 109 ? 5.072 -13.863 6.525 1.00 74.75 109 GLU A C 1
ATOM 900 O O . GLU A 1 109 ? 4.480 -14.294 7.523 1.00 74.75 109 GLU A O 1
ATOM 905 N N . PRO A 1 110 ? 5.630 -12.632 6.531 1.00 66.19 110 PRO A N 1
ATOM 906 C CA . PRO A 1 110 ? 5.640 -11.798 7.734 1.00 66.19 110 PRO A CA 1
ATOM 907 C C . PRO A 1 110 ? 4.228 -11.420 8.210 1.00 66.19 110 PRO A C 1
ATOM 909 O O . PRO A 1 110 ? 4.001 -11.218 9.402 1.00 66.19 110 PRO A O 1
ATOM 912 N N . PHE A 1 111 ? 3.256 -11.373 7.293 1.00 65.69 111 PHE A N 1
ATOM 913 C CA . PHE A 1 111 ? 1.897 -10.896 7.555 1.00 65.69 111 PHE A CA 1
ATOM 914 C C . PHE A 1 111 ? 0.937 -12.007 7.988 1.00 65.69 111 PHE A C 1
ATOM 916 O O . PHE A 1 111 ? -0.140 -11.715 8.516 1.00 65.69 111 PHE A O 1
ATOM 923 N N . GLN A 1 112 ? 1.323 -13.283 7.879 1.00 63.50 112 GLN A N 1
ATOM 924 C CA . GLN A 1 112 ? 0.526 -14.393 8.420 1.00 63.50 112 GLN A CA 1
ATOM 925 C C . GLN A 1 112 ? 0.288 -14.245 9.930 1.00 63.50 112 GLN A C 1
ATOM 927 O O . GLN A 1 112 ? -0.787 -14.595 10.411 1.00 63.50 112 GLN A O 1
ATOM 932 N N . LYS A 1 113 ? 1.232 -13.628 10.652 1.00 63.19 113 LYS A N 1
ATOM 933 C CA . LYS A 1 113 ? 1.206 -13.473 12.115 1.00 63.19 113 LYS A CA 1
ATOM 934 C C . LYS A 1 113 ? 0.447 -12.246 12.632 1.00 63.19 113 LYS A C 1
ATOM 936 O O . LYS A 1 113 ? 0.230 -12.157 13.832 1.00 63.19 113 LYS A O 1
ATOM 941 N N . LEU A 1 114 ? 0.062 -11.304 11.766 1.00 61.72 114 LEU A N 1
ATOM 942 C CA . LEU A 1 114 ? -0.658 -10.100 12.204 1.00 61.72 114 LEU A CA 1
ATOM 943 C C . LEU A 1 114 ? -2.076 -10.412 12.699 1.00 61.72 114 LEU A C 1
ATOM 945 O O . LEU A 1 114 ? -2.664 -11.429 12.339 1.00 61.72 114 LEU A O 1
ATOM 949 N N . GLU A 1 115 ? -2.663 -9.520 13.480 1.00 67.38 115 GLU A N 1
ATOM 950 C CA . GLU A 1 115 ? -4.082 -9.615 13.816 1.00 67.38 115 GLU A CA 1
ATOM 951 C C . GLU A 1 115 ? -4.962 -9.180 12.632 1.00 67.38 115 GLU A C 1
ATOM 953 O O . GLU A 1 115 ? -4.513 -8.477 11.719 1.00 67.38 115 GLU A O 1
ATOM 958 N N . GLY A 1 116 ? -6.222 -9.618 12.643 1.00 75.56 116 GLY A N 1
ATOM 959 C CA . GLY A 1 116 ? -7.213 -9.274 11.624 1.00 75.56 116 GLY A CA 1
ATOM 960 C C . GLY A 1 116 ? -7.371 -10.291 10.488 1.00 75.56 116 GLY A C 1
ATOM 961 O O . GLY A 1 116 ? -6.625 -11.267 10.351 1.00 75.56 116 GLY A O 1
ATOM 962 N N . LYS A 1 117 ? -8.408 -10.070 9.674 1.00 85.56 117 LYS A N 1
ATOM 963 C CA . LYS A 1 117 ? -8.730 -10.883 8.497 1.00 85.56 117 LYS A CA 1
ATOM 964 C C . LYS A 1 117 ? -8.014 -10.306 7.280 1.00 85.56 117 LYS A C 1
ATOM 966 O O . LYS A 1 117 ? -8.419 -9.264 6.766 1.00 85.56 117 LYS A O 1
ATOM 971 N N . LYS A 1 118 ? -6.991 -11.016 6.800 1.00 86.94 118 LYS A N 1
ATOM 972 C CA . LYS A 1 118 ? -6.221 -10.605 5.620 1.00 86.94 118 LYS A CA 1
ATOM 973 C C . LYS A 1 118 ? -6.757 -11.226 4.344 1.00 86.94 118 LYS A C 1
ATOM 975 O O . LYS A 1 118 ? -7.167 -12.384 4.321 1.00 86.94 118 LYS A O 1
ATOM 980 N N . GLU A 1 119 ? -6.651 -10.462 3.276 1.00 92.00 119 GLU A N 1
ATOM 981 C CA . GLU A 1 119 ? -6.967 -10.859 1.920 1.00 92.00 119 GLU A CA 1
ATOM 982 C C . GLU A 1 119 ? -5.884 -10.302 0.995 1.00 92.00 119 GLU A C 1
ATOM 984 O O . GLU A 1 119 ? -5.641 -9.096 0.970 1.00 92.00 119 GLU A O 1
ATOM 989 N N . ILE A 1 120 ? -5.205 -11.179 0.254 1.00 92.69 120 ILE A N 1
ATOM 990 C CA . ILE A 1 120 ? -4.244 -10.755 -0.767 1.00 92.69 120 ILE A CA 1
ATOM 991 C C . ILE A 1 120 ? -5.040 -10.434 -2.032 1.00 92.69 120 ILE A C 1
ATOM 993 O O . ILE A 1 120 ? -5.796 -11.269 -2.519 1.00 92.69 120 ILE A O 1
ATOM 997 N N . ARG A 1 121 ? -4.878 -9.212 -2.535 1.00 94.56 121 ARG A N 1
ATOM 998 C CA . ARG A 1 121 ? -5.673 -8.601 -3.612 1.00 94.56 121 ARG A CA 1
ATOM 999 C C . ARG A 1 121 ? -4.933 -8.563 -4.955 1.00 94.56 121 ARG A C 1
ATOM 1001 O O . ARG A 1 121 ? -5.300 -7.806 -5.843 1.00 94.56 121 ARG A O 1
ATOM 1008 N N . GLY A 1 122 ? -3.865 -9.348 -5.076 1.00 94.88 122 GLY A N 1
ATOM 1009 C CA . GLY A 1 122 ? -3.019 -9.422 -6.265 1.00 94.88 122 GLY A CA 1
ATOM 1010 C C . GLY A 1 122 ? -1.583 -8.976 -6.015 1.00 94.88 122 GLY A C 1
ATOM 1011 O O . GLY A 1 122 ? -1.185 -8.640 -4.895 1.00 94.88 122 GLY A O 1
ATOM 1012 N N . GLY A 1 123 ? -0.781 -8.990 -7.074 1.00 95.31 123 GLY A N 1
ATOM 1013 C CA . GLY A 1 123 ? 0.601 -8.530 -7.018 1.00 95.31 123 GLY A CA 1
ATOM 1014 C C . GLY A 1 123 ? 1.214 -8.332 -8.394 1.00 95.31 123 GLY A C 1
ATOM 1015 O O . GLY A 1 123 ? 0.594 -8.600 -9.418 1.00 95.31 123 GLY A O 1
ATOM 1016 N N . GLY A 1 124 ? 2.455 -7.866 -8.414 1.00 95.88 124 GLY A N 1
ATOM 1017 C CA . GLY A 1 124 ? 3.156 -7.543 -9.650 1.00 95.88 124 GLY A CA 1
ATOM 1018 C C . GLY A 1 124 ? 4.604 -7.157 -9.394 1.00 95.88 124 GLY A C 1
ATOM 1019 O O . GLY A 1 124 ? 5.247 -7.681 -8.478 1.00 95.88 124 GLY A O 1
ATOM 1020 N N . ILE A 1 125 ? 5.125 -6.261 -10.223 1.00 95.31 125 ILE A N 1
ATOM 1021 C CA . ILE A 1 125 ? 6.508 -5.797 -10.195 1.00 95.31 125 ILE A CA 1
ATOM 1022 C C . ILE A 1 125 ? 6.533 -4.272 -10.117 1.00 95.31 125 ILE A C 1
ATOM 1024 O O . ILE A 1 125 ? 5.779 -3.592 -10.807 1.00 95.31 125 ILE A O 1
ATOM 1028 N N . ILE A 1 126 ? 7.452 -3.746 -9.312 1.00 94.75 126 ILE A N 1
ATOM 1029 C CA . ILE A 1 126 ? 7.863 -2.345 -9.317 1.00 94.75 126 ILE A CA 1
ATOM 1030 C C . ILE A 1 126 ? 9.249 -2.274 -9.950 1.00 94.75 126 ILE A C 1
ATOM 1032 O O . ILE A 1 126 ? 10.184 -2.929 -9.490 1.00 94.75 126 ILE A O 1
ATOM 1036 N N . LYS A 1 127 ? 9.397 -1.484 -11.012 1.00 95.00 127 LYS A N 1
ATOM 1037 C CA . LYS A 1 127 ? 10.692 -1.151 -11.616 1.00 95.00 127 LYS A CA 1
ATOM 1038 C C . LYS A 1 127 ? 10.992 0.320 -11.386 1.00 95.00 127 LYS A C 1
ATOM 1040 O O . LYS A 1 127 ? 10.191 1.169 -11.752 1.00 95.00 127 LYS A O 1
ATOM 1045 N N . ILE A 1 128 ? 12.151 0.599 -10.817 1.00 93.19 128 ILE A N 1
ATOM 1046 C CA . ILE A 1 128 ? 12.651 1.927 -10.483 1.00 93.19 128 ILE A CA 1
ATOM 1047 C C . ILE A 1 128 ? 13.694 2.308 -11.536 1.00 93.19 128 ILE A C 1
ATOM 1049 O O . ILE A 1 128 ? 14.675 1.592 -11.744 1.00 93.19 128 ILE A O 1
ATOM 1053 N N . ASP A 1 129 ? 13.466 3.428 -12.208 1.00 93.38 129 ASP A N 1
ATOM 1054 C CA . ASP A 1 129 ? 14.369 4.061 -13.163 1.00 93.38 129 ASP A CA 1
ATOM 1055 C C . ASP A 1 129 ? 14.903 5.349 -12.516 1.00 93.38 129 ASP A C 1
ATOM 1057 O O . ASP A 1 129 ? 14.253 6.396 -12.529 1.00 93.38 129 ASP A O 1
ATOM 1061 N N . LYS A 1 130 ? 16.079 5.245 -11.883 1.00 87.81 130 LYS A N 1
ATOM 1062 C CA . LYS A 1 130 ? 16.699 6.359 -11.147 1.00 87.81 130 LYS A CA 1
ATOM 1063 C C . LYS A 1 130 ? 17.150 7.495 -12.062 1.00 87.81 130 LYS A C 1
ATOM 1065 O O . LYS A 1 130 ? 17.149 8.640 -11.632 1.00 87.81 130 LYS A O 1
ATOM 1070 N N . GLU A 1 131 ? 17.511 7.196 -13.310 1.00 91.75 131 GLU A N 1
ATOM 1071 C CA . GLU A 1 131 ? 17.931 8.220 -14.275 1.00 91.75 131 GLU A CA 1
ATOM 1072 C C . GLU A 1 131 ? 16.758 9.120 -14.663 1.00 91.75 131 GLU A C 1
ATOM 1074 O O . GLU A 1 131 ? 16.914 10.330 -14.803 1.00 91.75 131 GLU A O 1
ATOM 1079 N N . LYS A 1 132 ? 15.565 8.533 -14.790 1.00 94.06 132 LYS A N 1
ATOM 1080 C CA . LYS A 1 132 ? 14.325 9.262 -15.082 1.00 94.06 132 LYS A CA 1
ATOM 1081 C C . LYS A 1 132 ? 13.557 9.706 -13.841 1.00 94.06 132 LYS A C 1
ATOM 1083 O O . LYS A 1 132 ? 12.479 10.281 -13.982 1.00 94.06 132 LYS A O 1
ATOM 1088 N N . ASN A 1 133 ? 14.085 9.421 -12.653 1.00 93.12 133 ASN A N 1
ATOM 1089 C CA . ASN A 1 133 ? 13.443 9.693 -11.374 1.00 93.12 133 ASN A CA 1
ATOM 1090 C C . ASN A 1 133 ? 11.992 9.163 -11.307 1.00 93.12 133 ASN A C 1
ATOM 1092 O O . ASN A 1 133 ? 11.075 9.838 -10.828 1.00 93.12 133 ASN A O 1
ATOM 1096 N N . GLU A 1 134 ? 11.762 7.959 -11.848 1.00 95.75 134 GLU A N 1
ATOM 1097 C CA . GLU A 1 134 ?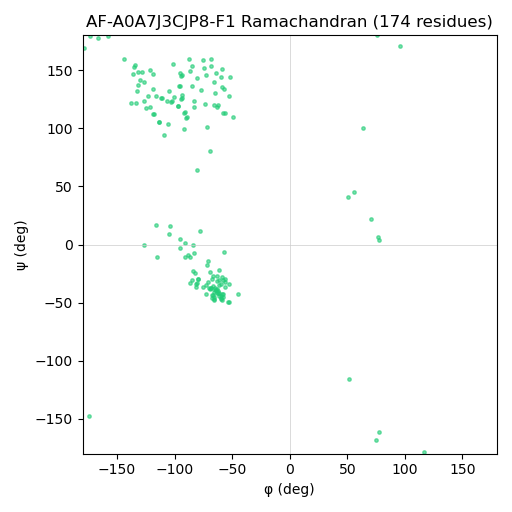 10.429 7.362 -11.956 1.00 95.75 134 GLU A CA 1
ATOM 1098 C C . GLU A 1 134 ? 10.387 5.889 -11.540 1.00 95.75 134 GLU A C 1
ATOM 1100 O O . GLU A 1 134 ? 11.356 5.148 -11.674 1.00 95.75 134 GLU A O 1
ATOM 1105 N N . ALA A 1 135 ? 9.226 5.437 -11.073 1.00 94.25 135 ALA A N 1
ATOM 1106 C CA . ALA A 1 135 ? 8.918 4.028 -10.877 1.00 94.25 135 ALA A CA 1
ATOM 1107 C C . ALA A 1 135 ? 7.722 3.608 -11.739 1.00 94.25 135 ALA A C 1
ATOM 1109 O O . ALA A 1 135 ? 6.801 4.388 -11.979 1.00 94.25 135 ALA A O 1
ATOM 1110 N N . THR A 1 136 ? 7.726 2.361 -12.199 1.00 96.00 136 THR A N 1
ATOM 1111 C CA . THR A 1 136 ? 6.648 1.751 -12.985 1.00 96.00 136 THR A CA 1
ATOM 1112 C C . THR A 1 136 ? 6.158 0.489 -12.288 1.00 96.00 136 THR A C 1
ATOM 1114 O O . THR A 1 136 ? 6.961 -0.384 -11.960 1.00 96.00 136 THR A O 1
ATOM 1117 N N . ILE A 1 137 ? 4.848 0.403 -12.072 1.00 95.56 137 ILE A N 1
ATOM 1118 C CA . ILE A 1 137 ? 4.141 -0.755 -11.520 1.00 95.56 137 ILE A CA 1
ATOM 1119 C C . ILE A 1 137 ? 3.461 -1.489 -12.675 1.00 95.56 137 ILE A C 1
ATOM 1121 O O . ILE A 1 137 ? 2.701 -0.860 -13.411 1.00 95.56 137 ILE A O 1
ATOM 1125 N N . TYR A 1 138 ? 3.758 -2.777 -12.844 1.00 95.19 138 TYR A N 1
ATOM 1126 C CA . TYR A 1 138 ? 3.285 -3.595 -13.969 1.00 95.19 138 TYR A CA 1
ATOM 1127 C C . TYR A 1 138 ? 3.305 -5.098 -13.638 1.00 95.19 138 TYR A C 1
ATOM 1129 O O . TYR A 1 138 ? 3.725 -5.516 -12.553 1.00 95.19 138 TYR A O 1
ATOM 1137 N N . GLY A 1 139 ? 2.887 -5.921 -14.602 1.00 93.50 139 GLY A N 1
ATOM 1138 C CA . GLY A 1 139 ? 2.944 -7.380 -14.524 1.00 93.50 139 GLY A CA 1
ATOM 1139 C C . GLY A 1 139 ? 1.845 -8.001 -13.661 1.00 93.50 139 GLY A C 1
ATOM 1140 O O . GLY A 1 139 ? 0.814 -7.389 -13.402 1.00 93.50 139 GLY A O 1
ATOM 1141 N N . THR A 1 140 ? 2.062 -9.250 -13.250 1.00 94.06 140 THR A N 1
ATOM 1142 C CA . THR A 1 140 ? 1.111 -10.039 -12.452 1.00 94.06 140 THR A CA 1
ATOM 1143 C C . THR A 1 140 ? 1.840 -10.926 -11.447 1.00 94.06 140 THR A C 1
ATOM 1145 O O . THR A 1 140 ? 3.031 -11.227 -11.605 1.00 94.06 140 THR A O 1
ATOM 1148 N N . SER A 1 141 ? 1.135 -11.365 -10.406 1.00 94.06 141 SER A N 1
ATOM 1149 C CA . SER A 1 141 ? 1.602 -12.422 -9.523 1.00 94.06 141 SER A CA 1
ATOM 1150 C C . SER A 1 141 ? 1.013 -13.761 -9.940 1.00 94.06 141 SER A C 1
ATOM 1152 O O . SER A 1 141 ? -0.183 -13.986 -9.813 1.00 94.06 141 SER A O 1
ATOM 1154 N N . TYR A 1 142 ? 1.861 -14.725 -10.300 1.00 91.06 142 TYR A N 1
ATOM 1155 C CA . TYR A 1 142 ? 1.405 -16.100 -10.540 1.00 91.06 142 TYR A CA 1
ATOM 1156 C C . TYR A 1 142 ? 0.729 -16.739 -9.318 1.00 91.06 142 TYR A C 1
ATOM 1158 O O . TYR A 1 142 ? -0.109 -17.623 -9.466 1.00 91.06 142 TYR A O 1
ATOM 1166 N N . ALA A 1 143 ? 1.102 -16.318 -8.106 1.00 91.56 143 ALA A N 1
ATOM 1167 C CA . ALA A 1 143 ? 0.559 -16.877 -6.873 1.00 91.56 143 ALA A CA 1
ATOM 1168 C C . ALA A 1 143 ? -0.758 -16.221 -6.441 1.00 91.56 143 ALA A C 1
ATOM 1170 O O . ALA A 1 143 ? -1.568 -16.878 -5.791 1.00 91.56 143 ALA A O 1
ATOM 1171 N N . PHE A 1 144 ? -0.944 -14.937 -6.757 1.00 93.81 144 PHE A N 1
ATOM 1172 C CA . PHE A 1 144 ? -2.023 -14.121 -6.191 1.00 93.81 144 PHE A CA 1
ATOM 1173 C C . PHE A 1 144 ? -2.892 -13.422 -7.237 1.00 93.81 144 PHE A C 1
ATOM 1175 O O . PHE A 1 144 ? -3.841 -12.737 -6.872 1.00 93.81 144 PHE A O 1
ATOM 1182 N N . GLY A 1 145 ? -2.592 -13.617 -8.518 1.00 93.75 145 GLY A N 1
ATOM 1183 C CA . GLY A 1 145 ? -3.279 -12.981 -9.628 1.00 93.75 145 GLY A CA 1
ATOM 1184 C C . GLY A 1 145 ? -2.909 -11.512 -9.816 1.00 93.75 145 GLY A C 1
ATOM 1185 O O . GLY A 1 145 ? -1.947 -10.982 -9.243 1.00 93.75 145 GLY A O 1
ATOM 1186 N N . ASP A 1 146 ? -3.713 -10.878 -10.658 1.00 94.69 146 ASP A N 1
ATOM 1187 C CA . ASP A 1 146 ? -3.590 -9.483 -11.050 1.00 94.69 146 ASP A CA 1
ATOM 1188 C C . ASP A 1 146 ? -3.995 -8.541 -9.916 1.00 94.69 146 ASP A C 1
ATOM 1190 O O . ASP A 1 146 ? -4.914 -8.821 -9.148 1.00 94.69 146 ASP A O 1
ATOM 1194 N N . TYR A 1 147 ? -3.322 -7.396 -9.834 1.00 93.00 147 TYR A N 1
ATOM 1195 C CA . TYR A 1 147 ? -3.755 -6.288 -8.989 1.00 93.00 147 TYR A CA 1
ATOM 1196 C C . TYR A 1 147 ? -4.790 -5.415 -9.713 1.00 93.00 147 TYR A C 1
ATOM 1198 O O . TYR A 1 147 ? -4.759 -5.283 -10.937 1.00 93.00 147 TYR A O 1
ATOM 1206 N N . SER A 1 148 ? -5.656 -4.732 -8.960 1.00 92.38 148 SER A N 1
ATOM 1207 C CA . SER A 1 148 ? -6.494 -3.656 -9.505 1.00 92.38 148 SER A CA 1
ATOM 1208 C C . SER A 1 148 ? -5.741 -2.326 -9.509 1.00 92.38 148 SER A C 1
ATOM 1210 O O . SER A 1 148 ? -5.097 -1.942 -8.529 1.00 92.38 148 SER A O 1
ATOM 1212 N N . LYS A 1 149 ? -5.852 -1.581 -10.614 1.00 89.12 149 LYS A N 1
ATOM 1213 C CA . LYS A 1 149 ? -5.283 -0.232 -10.715 1.00 89.12 149 LYS A CA 1
ATOM 1214 C C . LYS A 1 149 ? -5.923 0.709 -9.698 1.00 89.12 149 LYS A C 1
ATOM 1216 O O . LYS A 1 149 ? -5.215 1.479 -9.058 1.00 89.12 149 LYS A O 1
ATOM 1221 N N . GLU A 1 150 ? -7.237 0.617 -9.532 1.00 88.06 150 GLU A N 1
ATOM 1222 C CA . GLU A 1 150 ? -8.020 1.406 -8.582 1.00 88.06 150 GLU A CA 1
ATOM 1223 C C . GLU A 1 150 ? -7.565 1.175 -7.138 1.00 88.06 150 GLU A C 1
ATOM 1225 O O . GLU A 1 150 ? -7.575 2.101 -6.330 1.00 88.06 150 GLU A O 1
ATOM 1230 N N . GLU A 1 151 ? -7.137 -0.044 -6.809 1.00 87.62 151 GLU A N 1
ATOM 1231 C CA . GLU A 1 151 ? -6.676 -0.381 -5.463 1.00 87.62 151 GLU A CA 1
ATOM 1232 C C . GLU A 1 151 ? -5.214 0.025 -5.200 1.00 87.62 151 GLU A C 1
ATOM 1234 O O . GLU A 1 151 ? -4.855 0.263 -4.046 1.00 87.62 151 GLU A O 1
ATOM 1239 N N . ILE A 1 152 ? -4.380 0.149 -6.242 1.00 86.31 152 ILE A N 1
ATOM 1240 C CA . ILE A 1 152 ? -2.988 0.621 -6.117 1.00 86.31 152 ILE A CA 1
ATOM 1241 C C . ILE A 1 152 ? -2.876 2.143 -6.183 1.00 86.31 152 ILE A C 1
ATOM 1243 O O . ILE A 1 152 ? -2.001 2.710 -5.532 1.00 86.31 152 ILE A O 1
ATOM 1247 N N . GLU A 1 153 ? -3.735 2.818 -6.947 1.00 85.69 153 GLU A N 1
ATOM 1248 C CA . GLU A 1 153 ? -3.692 4.273 -7.148 1.00 85.69 153 GLU A CA 1
ATOM 1249 C C . GLU A 1 153 ? -3.480 5.077 -5.840 1.00 85.69 153 GLU A C 1
ATOM 1251 O O . GLU A 1 153 ? -2.611 5.956 -5.841 1.00 85.69 153 GLU A O 1
ATOM 1256 N N . PRO A 1 154 ? -4.132 4.747 -4.699 1.00 82.19 154 PRO A N 1
ATOM 1257 C CA . PRO A 1 154 ? -3.924 5.451 -3.429 1.00 82.19 154 PRO A CA 1
ATOM 1258 C C . PRO A 1 154 ? -2.491 5.379 -2.871 1.00 82.19 154 PRO A C 1
ATOM 1260 O O . PRO A 1 154 ? -2.090 6.240 -2.091 1.00 82.19 154 PRO A O 1
ATOM 1263 N N . PHE A 1 155 ? -1.691 4.384 -3.269 1.00 78.88 155 PHE A N 1
ATOM 1264 C CA . PHE A 1 155 ? -0.311 4.208 -2.806 1.00 78.88 155 PHE A CA 1
ATOM 1265 C C . PHE A 1 155 ? 0.710 5.062 -3.562 1.00 78.88 155 PHE A C 1
ATOM 1267 O O . PHE A 1 155 ? 1.873 5.091 -3.163 1.00 78.88 155 PHE A O 1
ATOM 1274 N N . LYS A 1 156 ? 0.325 5.759 -4.640 1.00 79.62 156 LYS A N 1
ATOM 1275 C CA . LYS A 1 156 ? 1.268 6.495 -5.503 1.00 79.62 156 LYS A CA 1
ATOM 1276 C C . LYS A 1 156 ? 2.162 7.468 -4.747 1.00 79.62 156 LYS A C 1
ATOM 1278 O O . LYS A 1 156 ? 3.376 7.433 -4.926 1.00 79.62 156 LYS A O 1
ATOM 1283 N N . GLU A 1 157 ? 1.583 8.312 -3.900 1.00 74.19 157 GLU A N 1
ATOM 1284 C CA . GLU A 1 157 ? 2.359 9.315 -3.160 1.00 74.19 157 GLU A CA 1
ATOM 1285 C C . GLU A 1 157 ? 3.258 8.669 -2.099 1.00 74.19 157 GLU A C 1
ATOM 1287 O O . GLU A 1 157 ? 4.417 9.056 -1.941 1.00 74.19 157 GLU A O 1
ATOM 1292 N N . ALA A 1 158 ? 2.771 7.618 -1.433 1.00 70.62 158 ALA A N 1
ATOM 1293 C CA . ALA A 1 158 ? 3.577 6.849 -0.491 1.00 70.62 158 ALA A CA 1
ATOM 1294 C C . ALA A 1 158 ? 4.754 6.150 -1.194 1.00 70.62 158 ALA A C 1
ATOM 1296 O O . ALA A 1 158 ? 5.861 6.130 -0.661 1.00 70.62 158 ALA A O 1
ATOM 1297 N N . LEU A 1 159 ? 4.545 5.624 -2.404 1.00 75.19 159 LEU A N 1
ATOM 1298 C CA . LEU A 1 159 ? 5.587 5.005 -3.220 1.00 75.19 159 LEU A CA 1
ATOM 1299 C C . LEU A 1 159 ? 6.625 6.012 -3.708 1.00 75.19 159 LEU A C 1
ATOM 1301 O O . LEU A 1 159 ? 7.810 5.722 -3.607 1.00 75.19 159 LEU A O 1
ATOM 1305 N N . LYS A 1 160 ? 6.216 7.198 -4.177 1.00 77.00 160 LYS A N 1
ATOM 1306 C CA . LYS A 1 160 ? 7.156 8.278 -4.530 1.00 77.00 160 LYS A CA 1
ATOM 1307 C C . LYS A 1 160 ? 8.108 8.583 -3.378 1.00 77.00 160 LYS A C 1
ATOM 1309 O O . LYS A 1 160 ? 9.320 8.590 -3.560 1.00 77.00 160 LYS A O 1
ATOM 1314 N N . ALA A 1 161 ? 7.551 8.758 -2.178 1.00 72.50 161 ALA A N 1
ATOM 1315 C CA . ALA A 1 161 ? 8.333 9.035 -0.980 1.00 72.50 161 ALA A CA 1
ATOM 1316 C C . ALA A 1 161 ? 9.245 7.859 -0.584 1.00 72.50 161 ALA A C 1
ATOM 1318 O O . ALA A 1 161 ? 10.413 8.076 -0.288 1.00 72.50 161 ALA A O 1
ATOM 1319 N N . ASN A 1 162 ? 8.735 6.622 -0.598 1.00 70.12 162 ASN A N 1
ATOM 1320 C CA . ASN A 1 162 ? 9.497 5.435 -0.183 1.00 70.12 162 ASN A CA 1
ATOM 1321 C C . ASN A 1 162 ? 10.602 5.036 -1.166 1.00 70.12 162 ASN A C 1
ATOM 1323 O O . ASN A 1 162 ? 11.608 4.460 -0.759 1.00 70.12 162 ASN A O 1
ATOM 1327 N N . LEU A 1 163 ? 10.385 5.272 -2.458 1.00 79.31 163 LEU A N 1
ATOM 1328 C CA . LEU A 1 163 ? 11.324 4.915 -3.520 1.00 79.31 163 LEU A CA 1
ATOM 1329 C C . LEU A 1 163 ? 12.240 6.081 -3.909 1.00 79.31 163 LEU A C 1
ATOM 1331 O O . LEU A 1 163 ? 13.111 5.887 -4.751 1.00 79.31 163 LEU A O 1
ATOM 1335 N N . GLU A 1 164 ? 12.037 7.257 -3.307 1.00 80.19 164 GLU A N 1
ATOM 1336 C CA . GLU A 1 164 ? 12.763 8.495 -3.608 1.00 80.19 164 GLU A CA 1
ATOM 1337 C C . GLU A 1 164 ? 12.661 8.872 -5.098 1.00 80.19 164 GLU A C 1
ATOM 1339 O O . GLU A 1 164 ? 13.655 9.220 -5.729 1.00 80.19 164 GLU A O 1
ATOM 1344 N N . VAL A 1 165 ? 11.444 8.781 -5.660 1.00 82.69 165 VAL A N 1
ATOM 1345 C CA . VAL A 1 165 ? 11.142 9.112 -7.065 1.00 82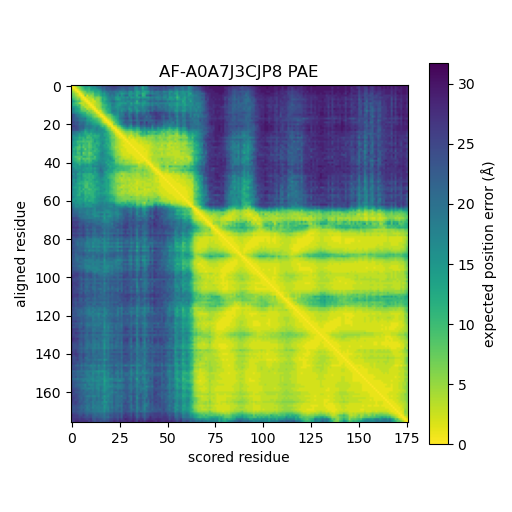.69 165 VAL A CA 1
ATOM 1346 C C . VAL A 1 165 ? 10.083 10.203 -7.196 1.00 82.69 165 VAL A C 1
ATOM 1348 O O . VAL A 1 165 ? 9.167 10.304 -6.383 1.00 82.69 165 VAL A O 1
ATOM 1351 N N . GLU A 1 166 ? 10.143 10.991 -8.268 1.00 86.25 166 GLU A N 1
ATOM 1352 C CA . GLU A 1 166 ? 9.160 12.051 -8.545 1.00 86.25 166 GLU A CA 1
ATOM 1353 C C . GLU A 1 166 ? 7.862 11.516 -9.161 1.00 86.25 166 GLU A C 1
ATOM 1355 O O . GLU A 1 166 ? 6.779 12.084 -8.973 1.00 86.25 166 GLU A O 1
ATOM 1360 N N . LYS A 1 167 ? 7.946 10.410 -9.907 1.00 92.19 167 LYS A N 1
ATOM 1361 C CA . LYS A 1 167 ? 6.822 9.885 -10.686 1.00 92.19 167 LYS A CA 1
ATOM 1362 C C . LYS A 1 167 ? 6.611 8.395 -10.467 1.00 92.19 167 LYS A C 1
ATOM 1364 O O . LYS A 1 167 ? 7.548 7.612 -10.509 1.00 92.19 167 LYS A O 1
ATOM 1369 N N . VAL A 1 168 ? 5.348 7.993 -10.318 1.00 91.50 168 VAL A N 1
ATOM 1370 C CA . VAL A 1 168 ? 4.932 6.582 -10.304 1.00 91.50 168 VAL A CA 1
ATOM 1371 C C . VAL A 1 168 ? 3.914 6.357 -11.420 1.00 91.50 168 VAL A C 1
ATOM 1373 O O . VAL A 1 168 ? 2.843 6.969 -11.434 1.00 91.50 168 VAL A O 1
ATOM 1376 N N . LYS A 1 169 ? 4.253 5.488 -12.372 1.00 95.25 169 LYS A N 1
ATOM 1377 C CA . LYS A 1 169 ? 3.372 5.008 -13.442 1.00 95.25 169 LYS A CA 1
ATOM 1378 C C . LYS A 1 169 ? 2.758 3.677 -13.016 1.00 95.25 169 LYS A C 1
ATOM 1380 O O . LYS A 1 169 ? 3.460 2.821 -12.491 1.00 95.25 169 LYS A O 1
ATOM 1385 N N . ILE A 1 170 ? 1.459 3.507 -13.247 1.00 93.88 170 ILE A N 1
ATOM 1386 C CA . ILE A 1 170 ? 0.755 2.241 -13.011 1.00 93.88 170 ILE A CA 1
ATOM 1387 C C . ILE A 1 170 ? 0.208 1.770 -14.347 1.00 93.88 170 ILE A C 1
ATOM 1389 O O . ILE A 1 170 ? -0.675 2.417 -14.921 1.00 93.88 170 ILE A O 1
ATOM 1393 N N . GLU A 1 171 ? 0.761 0.671 -14.835 1.00 92.88 171 GLU A N 1
ATOM 1394 C CA . GLU A 1 171 ? 0.318 -0.001 -16.046 1.00 92.88 171 GLU A CA 1
ATOM 1395 C C . GLU A 1 171 ? -0.798 -1.002 -15.721 1.00 92.88 171 GLU A C 1
ATOM 1397 O O . GLU A 1 171 ? -0.969 -1.389 -14.558 1.00 92.88 171 GLU A O 1
ATOM 1402 N N . PRO A 1 172 ? -1.600 -1.408 -16.718 1.00 84.44 172 PRO A N 1
ATOM 1403 C CA . PRO A 1 172 ? -2.540 -2.504 -16.545 1.00 84.44 172 PRO A CA 1
ATOM 1404 C C . PRO A 1 172 ? -1.800 -3.797 -16.162 1.00 84.44 172 PRO A C 1
ATOM 1406 O O . PRO A 1 172 ? -0.702 -4.045 -16.678 1.00 84.44 172 PRO A O 1
ATOM 1409 N N . PRO A 1 173 ? -2.386 -4.640 -15.298 1.00 79.06 173 PRO A N 1
ATOM 1410 C CA . PRO A 1 173 ? -1.835 -5.962 -15.034 1.00 79.06 173 PRO A CA 1
ATOM 1411 C C . PRO A 1 173 ? -1.748 -6.788 -16.329 1.00 79.06 173 PRO A C 1
ATOM 1413 O O . PRO A 1 173 ? -2.504 -6.572 -17.277 1.00 79.06 173 PRO A O 1
ATOM 1416 N N . GLY A 1 174 ? -0.777 -7.702 -16.391 1.00 68.69 174 GLY A N 1
ATOM 1417 C CA . GLY A 1 174 ? -0.512 -8.515 -17.589 1.00 68.69 174 GLY A CA 1
ATOM 1418 C C . GLY A 1 174 ? 0.248 -7.801 -18.718 1.00 68.69 174 GLY A C 1
ATOM 1419 O O . GLY A 1 174 ? 0.480 -8.404 -19.764 1.00 68.69 174 GLY A O 1
ATOM 1420 N N . SER A 1 175 ? 0.670 -6.551 -18.513 1.00 61.22 175 SER A N 1
ATOM 1421 C CA . SER A 1 175 ? 1.642 -5.873 -19.383 1.00 61.22 175 SER A CA 1
ATOM 1422 C C . SER A 1 175 ? 3.039 -6.463 -19.124 1.00 61.22 175 SER A C 1
ATOM 1424 O O . SER A 1 175 ? 3.492 -6.453 -17.974 1.00 61.22 175 SER A O 1
ATOM 1426 N N . TYR A 1 176 ? 3.685 -7.020 -20.159 1.00 55.81 176 TYR A N 1
ATOM 1427 C CA . TYR A 1 176 ? 5.009 -7.666 -20.107 1.00 55.81 176 TYR A CA 1
ATOM 1428 C C . TYR A 1 176 ? 6.048 -6.905 -20.927 1.00 55.81 176 TYR A C 1
ATOM 1430 O O . TYR A 1 176 ? 5.704 -6.482 -22.054 1.00 55.81 176 TYR A O 1
#